Protein AF-A0A292GSU9-F1 (afdb_monomer_lite)

Radius of gyration: 30.5 Å; chains: 1; bounding box: 42×44×95 Å

Sequence (97 aa):
MCVLYGLISDNTSTANGRLKEFDTLKSESRVQPARPFIQTRYGDDCEAIAAQVLTDVPVQEALQQLQSWNLFLILRPGGASITPSDIVFSEPPRVEA

Structure (mmCIF, N/CA/C/O backbone):
data_AF-A0A292GSU9-F1
#
_entry.id   AF-A0A292GSU9-F1
#
loop_
_atom_site.group_PDB
_atom_site.id
_atom_site.type_symbol
_atom_site.label_atom_id
_atom_site.label_alt_id
_atom_site.label_comp_id
_atom_site.label_asym_id
_atom_site.label_entity_id
_atom_site.label_seq_id
_atom_site.pdbx_PDB_ins_code
_atom_site.Cartn_x
_atom_site.Cartn_y
_atom_site.Cartn_z
_atom_site.occupancy
_atom_site.B_iso_or_equiv
_atom_site.auth_seq_id
_atom_site.auth_comp_id
_atom_site.auth_asym_id
_atom_site.auth_atom_id
_atom_site.pdbx_PDB_model_num
ATOM 1 N N . MET A 1 1 ? 21.128 -35.642 84.237 1.00 32.16 1 MET A N 1
ATOM 2 C CA . MET A 1 1 ? 21.964 -34.804 85.122 1.00 32.16 1 MET A CA 1
ATOM 3 C C . MET A 1 1 ? 22.812 -33.908 84.226 1.00 32.16 1 MET A C 1
ATOM 5 O O . MET A 1 1 ? 23.488 -34.470 83.382 1.00 32.16 1 MET A O 1
ATOM 9 N N . CYS A 1 2 ? 22.682 -32.579 84.386 1.00 31.80 2 CYS A N 1
ATOM 10 C CA . CYS A 1 2 ? 23.467 -31.454 83.814 1.00 31.80 2 CYS A CA 1
ATOM 11 C C . CYS A 1 2 ? 23.583 -31.349 82.263 1.00 31.80 2 CYS A C 1
ATOM 13 O O . CYS A 1 2 ? 24.105 -32.271 81.661 1.00 31.80 2 CYS A O 1
ATOM 15 N N . VAL A 1 3 ? 23.106 -30.357 81.480 1.00 40.53 3 VAL A N 1
ATOM 16 C CA . VAL A 1 3 ? 22.867 -28.881 81.545 1.00 40.53 3 VAL A CA 1
ATOM 17 C C . VAL A 1 3 ? 23.893 -28.109 80.675 1.00 40.53 3 VAL A C 1
ATOM 19 O O . VAL A 1 3 ? 25.056 -28.085 81.048 1.00 40.53 3 VAL A O 1
ATOM 22 N N . LEU A 1 4 ? 23.390 -27.444 79.601 1.00 44.31 4 LEU A N 1
ATOM 23 C CA . LEU A 1 4 ? 23.821 -26.163 78.953 1.00 44.31 4 LEU A CA 1
ATOM 24 C C . LEU A 1 4 ? 25.260 -26.054 78.360 1.00 44.31 4 LEU A C 1
ATOM 26 O O . LEU A 1 4 ? 26.158 -26.733 78.817 1.00 44.31 4 LEU A O 1
ATOM 30 N N . TYR A 1 5 ? 25.639 -25.229 77.367 1.00 34.28 5 TYR A N 1
ATOM 31 C CA . TYR A 1 5 ? 25.126 -24.038 76.658 1.00 34.28 5 TYR A CA 1
ATOM 32 C C . TYR A 1 5 ? 25.908 -23.908 75.323 1.00 34.28 5 TYR A C 1
ATOM 34 O O . TYR A 1 5 ? 27.074 -24.290 75.267 1.00 34.28 5 TYR A O 1
ATOM 42 N N . GLY A 1 6 ? 25.332 -23.276 74.293 1.00 38.50 6 GLY A N 1
ATOM 43 C CA . GLY A 1 6 ? 26.075 -22.836 73.100 1.00 38.50 6 GLY A CA 1
ATOM 44 C C . GLY A 1 6 ? 25.178 -22.189 72.043 1.00 38.50 6 GLY A C 1
ATOM 45 O O . GLY A 1 6 ? 24.697 -22.862 71.141 1.00 38.50 6 GLY A O 1
ATOM 46 N N . LEU A 1 7 ? 24.912 -20.894 72.217 1.00 41.50 7 LEU A N 1
ATOM 47 C CA . LEU A 1 7 ? 24.035 -20.037 71.414 1.00 41.50 7 LEU A CA 1
ATOM 48 C C . LEU A 1 7 ? 24.654 -19.636 70.054 1.00 41.50 7 LEU A C 1
ATOM 50 O O . LEU A 1 7 ? 25.813 -19.248 70.009 1.00 41.50 7 LEU A O 1
ATOM 54 N N . ILE A 1 8 ? 23.815 -19.682 69.008 1.00 40.78 8 ILE A N 1
ATOM 55 C CA . ILE A 1 8 ? 23.611 -18.714 67.901 1.00 40.78 8 ILE A CA 1
ATOM 56 C C . ILE A 1 8 ? 24.856 -18.152 67.172 1.00 40.78 8 ILE A C 1
ATOM 58 O O . ILE A 1 8 ? 25.574 -17.327 67.721 1.00 40.78 8 ILE A O 1
ATOM 62 N N . SER A 1 9 ? 25.003 -18.460 65.873 1.00 34.09 9 SER A N 1
ATOM 63 C CA . SER A 1 9 ? 24.762 -17.470 64.797 1.00 34.09 9 SER A CA 1
ATOM 64 C C . SER A 1 9 ? 24.768 -18.110 63.402 1.00 34.09 9 SER A C 1
ATOM 66 O O . SER A 1 9 ? 25.738 -18.733 62.986 1.00 34.09 9 SER A O 1
ATOM 68 N N . ASP A 1 10 ? 23.633 -17.927 62.727 1.00 41.69 10 ASP A N 1
ATOM 69 C CA . ASP A 1 10 ? 23.448 -17.617 61.306 1.00 41.69 10 ASP A CA 1
ATOM 70 C C . ASP A 1 10 ? 24.212 -18.407 60.239 1.00 41.69 10 ASP A C 1
ATOM 72 O O . ASP A 1 10 ? 25.374 -18.150 59.946 1.00 41.69 10 ASP A O 1
ATOM 76 N N . ASN A 1 11 ? 23.466 -19.229 59.496 1.00 41.84 11 ASN A N 1
ATOM 77 C CA . ASN A 1 11 ? 23.123 -18.854 58.122 1.00 41.84 11 ASN A CA 1
ATOM 78 C C . ASN A 1 11 ? 21.951 -19.722 57.647 1.00 41.84 11 ASN A C 1
ATOM 80 O O . ASN A 1 11 ? 22.113 -20.889 57.280 1.00 41.84 11 ASN A O 1
ATOM 84 N N . THR A 1 12 ? 20.743 -19.170 57.705 1.00 41.59 12 THR A N 1
ATOM 85 C CA . THR A 1 12 ? 19.561 -19.783 57.110 1.00 41.59 12 THR A CA 1
ATOM 86 C C . THR A 1 12 ? 19.746 -19.864 55.599 1.00 41.59 12 THR A C 1
ATOM 88 O O . THR A 1 12 ? 19.649 -18.883 54.870 1.00 41.59 12 THR A O 1
ATOM 91 N N . SER A 1 13 ? 20.021 -21.088 55.153 1.00 40.66 13 SER A N 1
ATOM 92 C CA . SER A 1 13 ? 19.502 -21.714 53.939 1.00 40.66 13 SER A CA 1
ATOM 93 C C . SER A 1 13 ? 18.608 -20.802 53.084 1.00 40.66 13 SER A C 1
ATOM 95 O O . SER A 1 13 ? 17.396 -20.722 53.269 1.00 40.66 13 SER A O 1
ATOM 97 N N . THR A 1 14 ? 19.250 -20.123 52.139 1.00 51.34 14 THR A N 1
ATOM 98 C CA . THR A 1 14 ? 18.999 -20.211 50.698 1.00 51.34 14 THR A CA 1
ATOM 99 C C . THR A 1 14 ? 17.572 -20.565 50.253 1.00 51.34 14 THR A C 1
ATOM 101 O O . THR A 1 14 ? 17.069 -21.652 50.521 1.00 51.34 14 THR A O 1
ATOM 104 N N . ALA A 1 15 ? 17.040 -19.672 49.406 1.00 49.44 15 ALA A N 1
ATOM 105 C CA . ALA A 1 15 ? 16.014 -19.899 48.378 1.00 49.44 15 ALA A CA 1
ATOM 106 C C . ALA A 1 15 ? 14.536 -19.631 48.711 1.00 49.44 15 ALA A C 1
ATOM 108 O O . ALA A 1 15 ? 13.698 -20.468 48.413 1.00 49.44 15 ALA A O 1
ATOM 109 N N . ASN A 1 16 ? 14.171 -18.429 49.183 1.00 45.06 16 ASN A N 1
ATOM 110 C CA . ASN A 1 16 ? 12.776 -17.961 49.010 1.00 45.06 16 ASN A CA 1
ATOM 111 C C . ASN A 1 16 ? 12.568 -16.448 48.765 1.00 45.06 16 ASN A C 1
ATOM 113 O O . ASN A 1 16 ? 11.434 -15.979 48.774 1.00 45.06 16 ASN A O 1
ATOM 117 N N . GLY A 1 17 ? 13.625 -15.666 48.506 1.00 49.22 17 GLY A N 1
ATOM 118 C CA . GLY A 1 17 ? 13.501 -14.206 48.322 1.00 49.22 17 GLY A CA 1
ATOM 119 C C . GLY A 1 17 ? 13.549 -13.693 46.876 1.00 49.22 17 GLY A C 1
ATOM 120 O O . GLY A 1 17 ? 12.968 -12.659 46.574 1.00 49.22 17 GLY A O 1
ATOM 121 N N . ARG A 1 18 ? 14.214 -14.400 45.953 1.00 49.59 18 ARG A N 1
ATOM 122 C CA . ARG A 1 18 ? 14.639 -13.842 44.649 1.00 49.59 18 ARG A CA 1
ATOM 123 C C . ARG A 1 18 ? 13.716 -14.179 43.468 1.00 49.59 18 ARG A C 1
ATOM 125 O O . ARG A 1 18 ? 14.170 -14.248 42.333 1.00 49.59 18 ARG A O 1
ATOM 132 N N . LEU A 1 19 ? 12.436 -14.439 43.723 1.00 49.59 19 LEU A N 1
ATOM 133 C CA . LEU A 1 19 ? 11.448 -14.662 42.655 1.00 49.59 19 LEU A CA 1
ATOM 134 C C . LEU A 1 19 ? 10.284 -13.668 42.681 1.00 49.59 19 LEU A C 1
ATOM 136 O O . LEU A 1 19 ? 9.544 -13.611 41.713 1.00 49.59 19 LEU A O 1
ATOM 140 N N . LYS A 1 20 ? 10.140 -12.834 43.721 1.00 47.06 20 LYS A N 1
ATOM 141 C CA . LYS A 1 20 ? 9.036 -11.855 43.788 1.00 47.06 20 LYS A CA 1
ATOM 142 C C . LYS A 1 20 ? 9.352 -10.496 43.165 1.00 47.06 20 LYS A C 1
ATOM 144 O O . LYS A 1 20 ? 8.456 -9.682 42.990 1.00 47.06 20 LYS A O 1
ATOM 149 N N . GLU A 1 21 ? 10.614 -10.241 42.839 1.00 51.03 21 GLU A N 1
ATOM 150 C CA . GLU A 1 21 ? 11.058 -8.930 42.352 1.00 51.03 21 GLU A CA 1
ATOM 151 C C . GLU A 1 21 ? 11.014 -8.822 40.818 1.00 51.03 21 GLU A C 1
ATOM 153 O O . GLU A 1 21 ? 10.823 -7.735 40.281 1.00 51.03 21 GLU A O 1
ATOM 158 N N . PHE A 1 22 ? 11.082 -9.953 40.104 1.00 50.31 22 PHE A N 1
ATOM 159 C CA . PHE A 1 22 ? 10.986 -9.983 38.639 1.00 50.31 22 PHE A CA 1
ATOM 160 C C . PHE A 1 22 ? 9.547 -9.899 38.113 1.00 50.31 22 PHE A C 1
ATOM 162 O O . PHE A 1 22 ? 9.345 -9.448 36.988 1.00 50.31 22 PHE A O 1
ATOM 169 N N . ASP A 1 23 ? 8.546 -10.269 38.917 1.00 54.75 23 ASP A N 1
ATOM 170 C CA . ASP A 1 23 ? 7.134 -10.134 38.531 1.00 54.75 23 ASP A CA 1
ATOM 171 C C . ASP A 1 23 ? 6.666 -8.668 38.552 1.00 54.75 23 ASP A C 1
ATOM 173 O O . ASP A 1 23 ? 5.815 -8.277 37.756 1.00 54.75 23 ASP A O 1
ATOM 177 N N . THR A 1 24 ? 7.283 -7.822 39.386 1.00 51.69 24 THR A N 1
ATOM 178 C CA . THR A 1 24 ? 6.961 -6.386 39.510 1.00 51.69 24 THR A CA 1
ATOM 179 C C . THR A 1 24 ? 7.509 -5.541 38.347 1.00 51.69 24 THR A C 1
ATOM 181 O O . THR A 1 24 ? 7.132 -4.383 38.193 1.00 51.69 24 THR A O 1
ATOM 184 N N . LEU A 1 25 ? 8.361 -6.112 37.483 1.00 55.44 25 LEU A N 1
ATOM 185 C CA . LEU A 1 25 ? 8.885 -5.459 36.274 1.00 55.44 25 LEU A CA 1
ATOM 186 C C . LEU A 1 25 ? 8.223 -5.944 34.976 1.00 55.44 25 LEU A C 1
ATOM 188 O O . LEU A 1 25 ? 8.653 -5.548 33.890 1.00 55.44 25 LEU A O 1
ATOM 192 N N . LYS A 1 26 ? 7.133 -6.723 35.054 1.00 52.09 26 LYS A N 1
ATOM 193 C CA . LYS A 1 26 ? 6.156 -6.792 33.958 1.00 52.09 26 LYS A CA 1
ATOM 194 C C . LYS A 1 26 ? 5.436 -5.447 33.884 1.00 52.09 26 LYS A C 1
ATOM 196 O O . LYS A 1 26 ? 4.287 -5.302 34.282 1.00 52.09 26 LYS A O 1
ATOM 201 N N . SER A 1 27 ? 6.146 -4.446 33.371 1.00 58.09 27 SER A N 1
ATOM 202 C CA . SER A 1 27 ? 5.517 -3.330 32.686 1.00 58.09 27 SER A CA 1
ATOM 203 C C . SER A 1 27 ? 4.517 -3.948 31.715 1.00 58.09 27 SER A C 1
ATOM 205 O O . SER A 1 27 ? 4.908 -4.663 30.789 1.00 58.09 27 SER A O 1
ATOM 207 N N . GLU A 1 28 ? 3.227 -3.749 31.980 1.00 61.84 28 GLU A N 1
ATOM 208 C CA . GLU A 1 28 ? 2.159 -3.967 31.017 1.00 61.84 28 GLU A CA 1
ATOM 209 C C . GLU A 1 28 ? 2.381 -2.968 29.880 1.00 61.84 28 GLU A C 1
ATOM 211 O O . GLU A 1 28 ? 1.696 -1.952 29.763 1.00 61.84 28 GLU A O 1
ATOM 216 N N . SER A 1 29 ? 3.400 -3.211 29.054 1.00 66.88 29 SER A N 1
ATOM 217 C CA . SER A 1 29 ? 3.588 -2.458 27.835 1.00 66.88 29 SER A CA 1
ATOM 218 C C . SER A 1 29 ? 2.373 -2.789 26.987 1.00 66.88 29 SER A C 1
ATOM 220 O O . SER A 1 29 ? 2.289 -3.873 26.402 1.00 66.88 29 SER A O 1
ATOM 222 N N . ARG A 1 30 ? 1.389 -1.887 26.970 1.00 69.12 30 ARG A N 1
ATOM 223 C CA . ARG A 1 30 ? 0.312 -1.931 25.991 1.00 69.12 30 ARG A CA 1
ATOM 224 C C . ARG A 1 30 ? 0.977 -1.759 24.635 1.00 69.12 30 ARG A C 1
ATOM 226 O O . ARG A 1 30 ? 1.233 -0.640 24.202 1.00 69.12 30 ARG A O 1
ATOM 233 N N . VAL A 1 31 ? 1.329 -2.878 24.008 1.00 72.50 31 VAL A N 1
ATOM 234 C CA . VAL A 1 31 ? 1.770 -2.893 22.619 1.00 72.50 31 VAL A CA 1
ATOM 235 C C . VAL A 1 31 ? 0.609 -2.300 21.840 1.00 72.50 31 VAL A C 1
ATOM 237 O O . VAL A 1 31 ? -0.499 -2.842 21.877 1.00 72.50 31 VAL A O 1
ATOM 240 N N . GLN A 1 32 ? 0.828 -1.137 21.223 1.00 72.25 32 GLN A N 1
ATOM 241 C CA . GLN A 1 32 ? -0.204 -0.529 20.397 1.00 72.25 32 GLN A CA 1
ATOM 242 C C . GLN A 1 32 ? -0.628 -1.555 19.338 1.00 72.25 32 GLN A C 1
ATOM 244 O O . GLN A 1 32 ? 0.241 -2.251 18.799 1.00 72.25 32 GLN A O 1
ATOM 249 N N . PRO A 1 33 ? -1.934 -1.701 19.048 1.00 76.19 33 PRO A N 1
ATOM 250 C CA . PRO A 1 33 ? -2.363 -2.697 18.084 1.00 76.19 33 PRO A CA 1
ATOM 251 C C . PRO A 1 33 ? -1.675 -2.421 16.745 1.00 76.19 33 PRO A C 1
ATOM 253 O O . PRO A 1 33 ? -1.689 -1.287 16.261 1.00 76.19 33 PRO A O 1
ATOM 256 N N . ALA A 1 34 ? -1.060 -3.447 16.157 1.00 82.62 34 ALA A N 1
ATOM 257 C CA . ALA A 1 34 ? -0.371 -3.303 14.883 1.00 82.62 34 ALA A CA 1
ATOM 258 C C . ALA A 1 34 ? -1.362 -2.892 13.781 1.00 82.62 34 ALA A C 1
ATOM 260 O O . ALA A 1 34 ? -2.526 -3.306 13.780 1.00 82.62 34 ALA A O 1
ATOM 261 N N . ARG A 1 35 ? -0.900 -2.057 12.847 1.00 89.38 35 ARG A N 1
ATOM 262 C CA . ARG A 1 35 ? -1.655 -1.705 11.640 1.00 89.38 35 ARG A CA 1
ATOM 263 C C . ARG A 1 35 ? -1.752 -2.946 10.743 1.00 89.38 35 ARG A C 1
ATOM 265 O O . ARG A 1 35 ? -0.716 -3.574 10.524 1.00 89.38 35 ARG A O 1
ATOM 272 N N . PRO A 1 36 ? -2.933 -3.297 10.212 1.00 90.88 36 PRO A N 1
ATOM 273 C CA . PRO A 1 36 ? -3.073 -4.389 9.264 1.00 90.88 36 PRO A CA 1
ATOM 274 C C . PRO A 1 36 ? -2.220 -4.154 8.018 1.00 90.88 36 PRO A C 1
ATOM 276 O O . PRO A 1 36 ? -2.189 -3.065 7.433 1.00 90.88 36 PRO A O 1
ATOM 279 N N . PHE A 1 37 ? -1.519 -5.200 7.609 1.00 92.50 37 PHE A N 1
A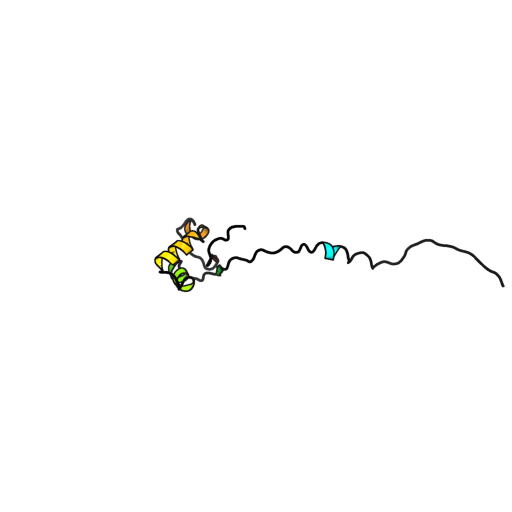TOM 280 C CA . PHE A 1 37 ? -0.680 -5.209 6.423 1.00 92.50 37 PHE A CA 1
ATOM 281 C C . PHE A 1 37 ? -0.831 -6.542 5.702 1.00 92.50 37 PHE A C 1
ATOM 283 O O . PHE A 1 37 ? -1.193 -7.554 6.305 1.00 92.50 37 PHE A O 1
ATOM 290 N N . ILE A 1 38 ? -0.524 -6.531 4.413 1.00 92.06 38 ILE A N 1
ATOM 291 C CA . ILE A 1 38 ? -0.373 -7.735 3.610 1.00 92.06 38 ILE A CA 1
ATOM 292 C C . ILE A 1 38 ? 1.087 -7.881 3.201 1.00 92.06 38 ILE A C 1
ATOM 294 O O . ILE A 1 38 ? 1.794 -6.888 3.011 1.00 92.06 38 ILE A O 1
ATOM 298 N N . GLN A 1 39 ? 1.532 -9.124 3.067 1.00 91.69 39 GLN A N 1
ATOM 299 C CA . GLN A 1 39 ? 2.794 -9.422 2.410 1.00 91.69 39 GLN A CA 1
ATOM 300 C C . GLN A 1 39 ? 2.534 -9.614 0.920 1.00 91.69 39 GLN A C 1
ATOM 302 O O . GLN A 1 39 ? 1.630 -10.360 0.534 1.00 91.69 39 GLN A O 1
ATOM 307 N N . THR A 1 40 ? 3.330 -8.940 0.104 1.00 90.12 40 THR A N 1
ATOM 308 C CA . THR A 1 40 ? 3.222 -8.992 -1.350 1.00 90.12 40 THR A CA 1
ATOM 309 C C . THR A 1 40 ? 3.810 -10.285 -1.899 1.00 90.12 40 THR A C 1
ATOM 311 O O . THR A 1 40 ? 4.662 -10.941 -1.295 1.00 90.12 40 THR A O 1
ATOM 314 N N . ARG A 1 41 ? 3.334 -10.685 -3.070 1.00 88.56 41 ARG A N 1
ATOM 315 C CA . ARG A 1 41 ? 3.782 -11.863 -3.805 1.00 88.56 41 ARG A CA 1
ATOM 316 C C . ARG A 1 41 ? 4.549 -11.444 -5.048 1.00 88.56 41 ARG A C 1
ATOM 318 O O . ARG A 1 41 ? 4.607 -10.279 -5.436 1.00 88.56 41 ARG A O 1
ATOM 325 N N . TYR A 1 42 ? 5.190 -12.426 -5.670 1.00 84.31 42 TYR A N 1
ATOM 326 C CA . TYR A 1 42 ? 5.883 -12.198 -6.926 1.00 84.31 42 TYR A CA 1
ATOM 327 C C . TYR A 1 42 ? 4.890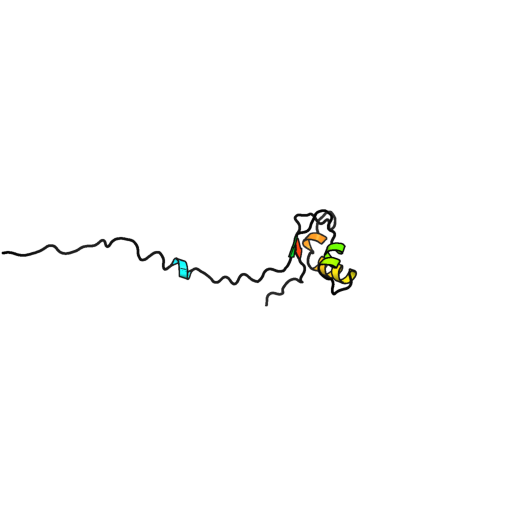 -11.830 -8.028 1.00 84.31 42 TYR A C 1
ATOM 329 O O . TYR A 1 42 ? 3.965 -12.593 -8.297 1.00 84.31 42 TYR A O 1
ATOM 337 N N . GLY A 1 43 ? 5.123 -10.686 -8.671 1.00 83.75 43 GLY A N 1
ATOM 338 C CA . GLY A 1 43 ? 4.258 -10.168 -9.729 1.00 83.75 43 GLY A CA 1
ATOM 339 C C . GLY A 1 43 ? 3.051 -9.371 -9.233 1.00 83.75 43 GLY A C 1
ATOM 340 O O . GLY A 1 43 ? 2.255 -8.962 -10.069 1.00 83.75 43 GLY A O 1
ATOM 341 N N . ASP A 1 44 ? 2.920 -9.133 -7.923 1.00 85.00 44 ASP A N 1
ATOM 342 C CA . ASP A 1 44 ? 1.896 -8.219 -7.419 1.00 85.00 44 ASP A CA 1
ATOM 343 C C . ASP A 1 44 ? 2.222 -6.777 -7.818 1.00 85.00 44 ASP A C 1
ATOM 345 O O . ASP A 1 44 ? 3.371 -6.328 -7.742 1.00 85.00 44 ASP A O 1
ATOM 349 N N . ASP A 1 45 ? 1.183 -6.035 -8.184 1.00 86.44 45 ASP A N 1
ATOM 350 C CA . ASP A 1 45 ? 1.239 -4.599 -8.408 1.00 86.44 45 ASP A CA 1
ATOM 351 C C . ASP A 1 45 ? 0.321 -3.861 -7.412 1.00 86.44 45 ASP A C 1
ATOM 353 O O . ASP A 1 45 ? -0.552 -4.445 -6.762 1.00 86.44 45 ASP A O 1
ATOM 357 N N . CYS A 1 46 ? 0.537 -2.553 -7.255 1.00 83.12 46 CYS A N 1
ATOM 358 C CA . CYS A 1 46 ? -0.279 -1.738 -6.352 1.00 83.12 46 CYS A CA 1
ATOM 359 C C . CYS A 1 46 ? -1.769 -1.731 -6.736 1.00 83.12 46 CYS A C 1
ATOM 361 O O . CYS A 1 46 ? -2.603 -1.512 -5.864 1.00 83.12 46 CYS A O 1
ATOM 363 N N . GLU A 1 47 ? -2.112 -1.908 -8.013 1.00 87.75 47 GLU A N 1
ATOM 364 C CA . GLU A 1 47 ? -3.482 -1.782 -8.522 1.00 87.75 47 GLU A CA 1
ATOM 365 C C . GLU A 1 47 ? -4.314 -3.031 -8.202 1.00 87.75 47 GLU A C 1
ATOM 367 O O . GLU A 1 47 ? -5.408 -2.929 -7.646 1.00 87.75 47 GLU A O 1
ATOM 372 N N . ALA A 1 48 ? -3.752 -4.212 -8.442 1.00 89.31 48 ALA A N 1
ATOM 373 C CA . ALA A 1 48 ? -4.274 -5.511 -8.054 1.00 89.31 48 ALA A CA 1
ATOM 374 C C . ALA A 1 48 ? -4.431 -5.603 -6.534 1.00 89.31 48 ALA A C 1
ATOM 376 O O . ALA A 1 48 ? -5.477 -6.039 -6.046 1.00 89.31 48 ALA A O 1
ATOM 377 N N . ILE A 1 49 ? -3.435 -5.127 -5.777 1.00 89.62 49 ILE A N 1
ATOM 378 C CA . ILE A 1 49 ? -3.533 -5.061 -4.316 1.00 89.62 49 ILE A CA 1
ATOM 379 C C . ILE A 1 49 ? -4.648 -4.102 -3.889 1.00 89.62 49 ILE A C 1
ATOM 381 O O . ILE A 1 49 ? -5.440 -4.447 -3.012 1.00 89.62 49 ILE A O 1
ATOM 385 N N . ALA A 1 50 ? -4.745 -2.916 -4.496 1.00 89.88 50 ALA A N 1
ATOM 386 C CA . ALA A 1 50 ? -5.787 -1.946 -4.166 1.00 89.88 50 ALA A CA 1
ATOM 387 C C . ALA A 1 50 ? -7.191 -2.527 -4.398 1.00 89.88 50 ALA A C 1
ATOM 389 O O . ALA A 1 50 ? -8.038 -2.426 -3.513 1.00 89.88 50 ALA A O 1
ATOM 390 N N . ALA A 1 51 ? -7.412 -3.206 -5.527 1.00 88.62 51 ALA A N 1
ATOM 391 C CA . ALA A 1 51 ? -8.682 -3.861 -5.837 1.00 88.62 51 ALA A CA 1
ATOM 392 C C . ALA A 1 51 ? -9.027 -5.002 -4.859 1.00 88.62 51 ALA A C 1
ATOM 394 O O . ALA A 1 51 ? -10.198 -5.223 -4.545 1.00 88.62 51 ALA A O 1
ATOM 395 N N . GLN A 1 52 ? -8.015 -5.720 -4.361 1.00 88.56 52 GLN A N 1
ATOM 396 C CA . GLN A 1 52 ? -8.203 -6.816 -3.411 1.00 88.56 52 GLN A CA 1
ATOM 397 C C . GLN A 1 52 ? -8.489 -6.326 -1.987 1.00 88.56 52 GLN A C 1
ATOM 399 O O . GLN A 1 52 ? -9.283 -6.933 -1.274 1.00 88.56 52 GLN A O 1
ATOM 404 N N . VAL A 1 53 ? -7.795 -5.276 -1.552 1.00 89.75 53 VAL A N 1
ATOM 405 C CA . VAL A 1 53 ? -7.821 -4.813 -0.161 1.00 89.75 53 VAL A CA 1
ATOM 406 C C . VAL A 1 53 ? -8.959 -3.827 0.084 1.00 89.75 53 VAL A C 1
ATOM 408 O O . VAL A 1 53 ? -9.595 -3.872 1.133 1.00 89.75 53 VAL A O 1
ATOM 411 N N . LEU A 1 54 ? -9.213 -2.936 -0.873 1.00 89.06 54 LEU A N 1
ATOM 412 C CA . LEU A 1 54 ? -10.166 -1.839 -0.748 1.00 89.06 54 LEU A CA 1
ATOM 413 C C . LEU A 1 54 ? -11.316 -2.027 -1.745 1.00 89.06 54 LEU A C 1
ATOM 415 O O . LEU A 1 54 ? -11.497 -1.238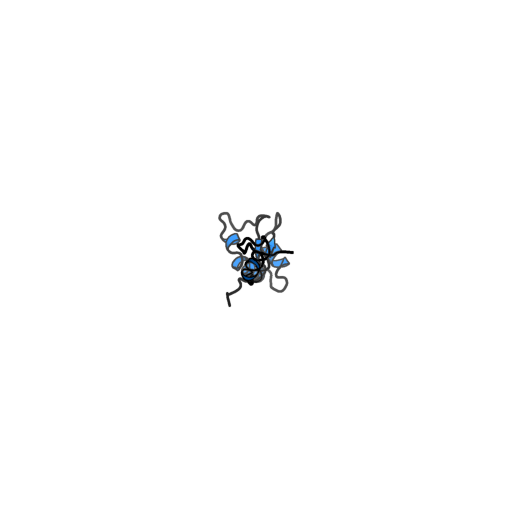 -2.667 1.00 89.06 54 LEU A O 1
ATOM 419 N N . THR A 1 55 ? -12.100 -3.093 -1.566 1.00 88.88 55 THR A N 1
ATOM 420 C CA . THR A 1 55 ? -13.208 -3.448 -2.475 1.00 88.88 55 THR A CA 1
ATOM 421 C C . THR A 1 55 ? -14.384 -2.462 -2.417 1.00 88.88 55 THR A C 1
ATOM 423 O O . THR A 1 55 ? -15.168 -2.383 -3.360 1.00 88.88 55 THR A O 1
ATOM 426 N N . ASP A 1 56 ? -14.494 -1.688 -1.334 1.00 89.94 56 ASP A N 1
ATOM 427 C CA . ASP A 1 56 ? -15.603 -0.752 -1.102 1.00 89.94 56 ASP A CA 1
ATOM 428 C C . ASP A 1 56 ? -15.432 0.605 -1.808 1.00 89.94 56 ASP A C 1
ATOM 430 O O . ASP A 1 56 ? -16.375 1.397 -1.860 1.00 89.94 56 ASP A O 1
ATOM 434 N N . VAL A 1 57 ? -14.244 0.894 -2.349 1.00 89.88 57 VAL A N 1
ATOM 435 C CA . VAL A 1 57 ? -13.926 2.160 -3.028 1.00 89.88 57 VAL A CA 1
ATOM 436 C C . VAL A 1 57 ? -13.534 1.932 -4.491 1.00 89.88 57 VAL A C 1
ATOM 438 O O . VAL A 1 57 ? -13.014 0.870 -4.840 1.00 89.88 57 VAL A O 1
ATOM 441 N N . PRO A 1 58 ? -13.749 2.923 -5.378 1.00 92.56 58 PRO A N 1
ATOM 442 C CA . PRO A 1 58 ? -13.297 2.839 -6.762 1.00 92.56 58 PRO A CA 1
ATOM 443 C C . PRO A 1 58 ? -11.786 2.592 -6.852 1.00 92.56 58 PRO A C 1
ATOM 445 O O . PRO A 1 58 ? -11.012 3.199 -6.113 1.00 92.56 58 PRO A O 1
ATOM 448 N N . VAL A 1 59 ? -11.357 1.759 -7.806 1.00 87.50 59 VAL A N 1
ATOM 449 C CA . VAL A 1 59 ? -9.954 1.320 -7.961 1.00 87.50 59 VAL A CA 1
ATOM 450 C C . VAL A 1 59 ? -8.963 2.490 -7.986 1.00 87.50 59 VAL A C 1
ATOM 452 O O . VAL A 1 59 ? -7.921 2.428 -7.341 1.00 87.50 59 VAL A O 1
ATOM 455 N N . GLN A 1 60 ? -9.287 3.591 -8.666 1.00 90.62 60 GLN A N 1
ATOM 456 C CA . GLN A 1 60 ? -8.415 4.768 -8.727 1.00 90.62 60 GLN A CA 1
ATOM 457 C C . GLN A 1 60 ? -8.253 5.466 -7.369 1.00 90.62 60 GLN A C 1
ATOM 459 O O . GLN A 1 60 ? -7.147 5.884 -7.028 1.00 90.62 60 GLN A O 1
ATOM 464 N N . GLU A 1 61 ? -9.322 5.577 -6.581 1.00 92.12 61 GLU A N 1
ATOM 465 C CA . GLU A 1 61 ? -9.259 6.159 -5.235 1.00 92.12 61 GLU A CA 1
ATOM 466 C C . GLU A 1 61 ? -8.557 5.211 -4.260 1.00 92.12 61 GLU A C 1
ATOM 468 O O . GLU A 1 61 ? -7.734 5.648 -3.455 1.00 92.12 61 GLU A O 1
ATOM 473 N N . ALA A 1 62 ? -8.830 3.909 -4.374 1.00 91.62 62 ALA A N 1
ATOM 474 C CA . ALA A 1 62 ? -8.147 2.858 -3.631 1.00 91.62 62 ALA A CA 1
ATOM 475 C C . ALA A 1 62 ? -6.632 2.912 -3.862 1.0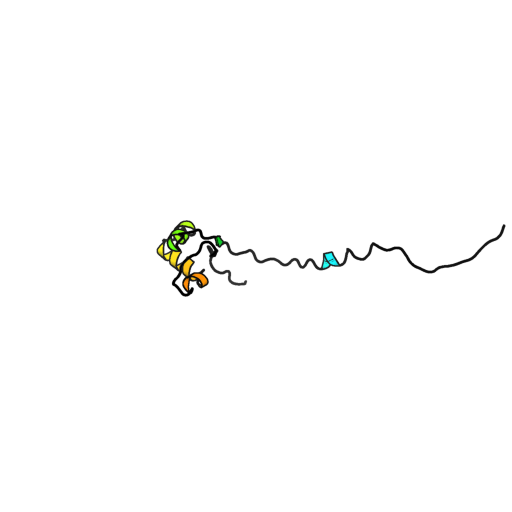0 91.62 62 ALA A C 1
ATOM 477 O O . ALA A 1 62 ? -5.850 2.903 -2.912 1.00 91.62 62 ALA A O 1
ATOM 478 N N . LEU A 1 63 ? -6.217 3.033 -5.124 1.00 91.75 63 LEU A N 1
ATOM 479 C CA . LEU A 1 63 ? -4.817 3.123 -5.514 1.00 91.75 63 LEU A CA 1
ATOM 480 C C . LEU A 1 63 ? -4.149 4.369 -4.926 1.00 91.75 63 LEU A C 1
ATOM 482 O O . LEU A 1 63 ? -3.061 4.263 -4.364 1.00 91.75 63 LEU A O 1
ATOM 486 N N . GLN A 1 64 ? -4.790 5.539 -5.006 1.00 92.50 64 GLN A N 1
ATOM 487 C CA . GLN A 1 64 ? -4.244 6.773 -4.428 1.00 92.50 64 GLN A CA 1
ATOM 488 C C . GLN A 1 64 ? -4.081 6.680 -2.907 1.00 92.50 64 GLN A C 1
ATOM 490 O O . GLN A 1 64 ? -3.043 7.079 -2.372 1.00 92.50 64 GLN A O 1
ATOM 495 N N . GLN A 1 65 ? 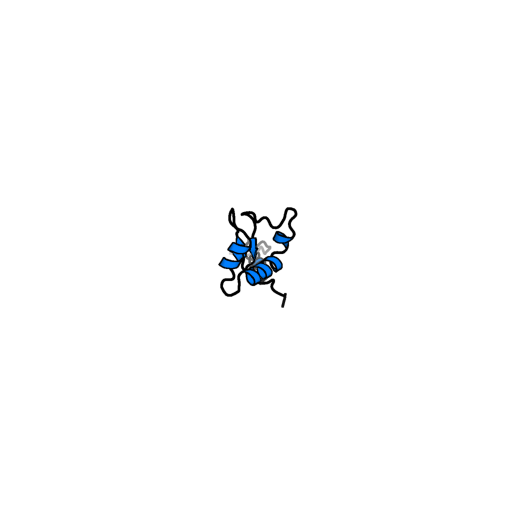-5.071 6.118 -2.210 1.00 92.75 65 GLN A N 1
ATOM 496 C CA . GLN A 1 65 ? -4.993 5.884 -0.768 1.00 92.75 65 GLN A CA 1
ATOM 497 C C . GLN A 1 65 ? -3.845 4.932 -0.432 1.00 92.75 65 GLN A C 1
ATOM 499 O O . GLN A 1 65 ? -2.981 5.264 0.382 1.00 92.75 65 GLN A O 1
ATOM 504 N N . LEU A 1 66 ? -3.768 3.797 -1.129 1.00 92.12 66 LEU A N 1
ATOM 505 C CA . LEU A 1 66 ? -2.723 2.801 -0.929 1.00 92.12 66 LEU A CA 1
ATOM 506 C C . LEU A 1 66 ? -1.325 3.390 -1.170 1.00 92.12 66 LEU A C 1
ATOM 508 O O . LEU A 1 66 ? -0.416 3.158 -0.372 1.00 92.12 66 LEU A O 1
ATOM 512 N N . GLN A 1 67 ? -1.152 4.202 -2.215 1.00 91.44 67 GLN A N 1
ATOM 513 C CA . GLN A 1 67 ? 0.102 4.906 -2.499 1.00 91.44 67 GLN A CA 1
ATOM 514 C C . GLN A 1 67 ? 0.459 5.903 -1.391 1.00 91.44 67 GLN A C 1
ATOM 516 O O . GLN A 1 67 ? 1.589 5.898 -0.899 1.00 91.44 67 GLN A O 1
ATOM 521 N N . SER A 1 68 ? -0.503 6.717 -0.945 1.00 92.88 68 SER A N 1
ATOM 522 C CA . SER A 1 68 ? -0.303 7.679 0.145 1.00 92.88 68 SER A CA 1
ATOM 523 C C . SER A 1 68 ? 0.061 7.001 1.467 1.00 92.88 68 SER A C 1
ATOM 525 O O . SER A 1 68 ? 0.771 7.575 2.290 1.00 92.88 68 SER A O 1
ATOM 527 N N . TRP A 1 69 ? -0.440 5.794 1.701 1.00 93.00 69 TRP A N 1
ATOM 528 C CA . TRP A 1 69 ? -0.193 5.013 2.909 1.00 93.00 69 TRP A CA 1
ATOM 529 C C . TRP A 1 69 ? 1.138 4.264 2.895 1.00 93.00 69 TRP A C 1
ATOM 531 O O . TRP A 1 69 ? 1.643 3.917 3.967 1.00 93.00 69 TRP A O 1
ATOM 541 N N . ASN A 1 70 ? 1.687 4.022 1.702 1.00 93.00 70 ASN A N 1
ATOM 542 C CA . ASN A 1 70 ? 2.872 3.206 1.453 1.00 93.00 70 ASN A CA 1
ATOM 543 C C . ASN A 1 70 ? 3.955 3.992 0.695 1.00 93.00 70 ASN A C 1
ATOM 545 O O . ASN A 1 70 ? 4.615 3.470 -0.202 1.00 93.00 70 ASN A O 1
ATOM 549 N N . LEU A 1 71 ? 4.174 5.256 1.079 1.00 91.25 71 LEU A N 1
ATOM 550 C CA . LEU A 1 71 ? 5.140 6.152 0.424 1.00 91.25 71 LEU A CA 1
ATOM 551 C C . LEU A 1 71 ? 6.558 5.570 0.329 1.00 91.25 71 LEU A C 1
ATOM 553 O O . LEU A 1 71 ? 7.275 5.875 -0.617 1.00 91.25 71 LEU A O 1
ATOM 557 N N . PHE A 1 72 ? 6.960 4.703 1.261 1.00 88.38 72 PHE A N 1
ATOM 558 C CA . PHE A 1 72 ? 8.264 4.029 1.227 1.00 88.38 72 PHE A CA 1
ATOM 559 C C . PHE A 1 72 ? 8.441 3.091 0.018 1.00 88.38 72 PHE A C 1
ATOM 561 O O . PHE A 1 72 ? 9.573 2.865 -0.409 1.00 88.38 72 PHE A O 1
ATOM 568 N N . LEU A 1 73 ? 7.350 2.564 -0.549 1.00 89.50 73 LEU A N 1
ATOM 569 C CA . LEU A 1 73 ? 7.378 1.805 -1.803 1.00 89.50 73 LEU A CA 1
ATOM 570 C C . LEU A 1 73 ? 7.419 2.747 -3.003 1.00 89.50 73 LEU A C 1
ATOM 572 O O . LEU A 1 73 ? 8.205 2.547 -3.926 1.00 89.50 73 LEU A O 1
ATOM 576 N N . ILE A 1 74 ? 6.601 3.800 -2.972 1.00 88.69 74 ILE A N 1
ATOM 577 C CA . ILE A 1 74 ? 6.425 4.718 -4.105 1.00 88.69 74 ILE A CA 1
ATOM 578 C C . ILE A 1 74 ? 7.668 5.577 -4.342 1.00 88.69 74 ILE A C 1
ATOM 580 O O . ILE A 1 74 ? 8.071 5.784 -5.483 1.00 88.69 74 ILE A O 1
ATOM 584 N N . LEU A 1 75 ? 8.317 6.032 -3.270 1.00 88.50 75 LEU A N 1
ATOM 585 C CA . LEU A 1 75 ? 9.518 6.867 -3.327 1.00 88.50 75 LEU A CA 1
ATOM 586 C C . LEU A 1 75 ? 10.809 6.057 -3.520 1.00 88.50 75 LEU A C 1
ATOM 588 O O . LEU A 1 75 ? 11.904 6.622 -3.490 1.00 88.50 75 LEU A O 1
ATOM 592 N N . ARG A 1 76 ? 10.709 4.736 -3.712 1.00 86.06 76 ARG A N 1
ATOM 593 C CA . ARG A 1 76 ? 11.873 3.878 -3.930 1.00 86.06 76 ARG A CA 1
ATOM 594 C C . ARG A 1 76 ? 12.561 4.236 -5.260 1.00 86.06 76 ARG A C 1
ATOM 596 O O . ARG A 1 76 ? 11.895 4.277 -6.302 1.00 86.06 76 ARG A O 1
ATOM 603 N N . PRO A 1 77 ? 13.895 4.430 -5.269 1.00 77.12 77 PRO A N 1
ATOM 604 C CA . PRO A 1 77 ? 14.653 4.594 -6.506 1.00 77.12 77 PRO A CA 1
ATOM 605 C C . PRO A 1 77 ? 14.446 3.380 -7.418 1.00 77.12 77 PRO A C 1
ATOM 607 O O . PRO A 1 77 ? 14.631 2.246 -6.983 1.00 77.12 77 PRO A O 1
ATOM 610 N N . GLY A 1 78 ? 14.047 3.613 -8.669 1.00 74.00 78 GLY A N 1
ATOM 611 C CA . GLY A 1 78 ? 13.667 2.546 -9.607 1.00 74.00 78 GLY A CA 1
ATOM 612 C C . GLY A 1 78 ? 12.160 2.419 -9.852 1.00 74.00 78 GLY A C 1
ATOM 613 O O . GLY A 1 78 ? 11.774 1.647 -10.718 1.00 74.00 78 GLY A O 1
ATOM 614 N N . GLY A 1 79 ? 11.336 3.218 -9.160 1.00 62.91 79 GLY A N 1
ATOM 615 C CA . GLY A 1 79 ? 9.921 3.426 -9.476 1.00 62.91 79 GLY A CA 1
ATOM 616 C C . GLY A 1 79 ? 9.026 2.294 -8.991 1.00 62.91 79 GLY A C 1
ATOM 617 O O . GLY A 1 79 ? 8.853 1.318 -9.705 1.00 62.91 79 GLY A O 1
ATOM 618 N N . ALA A 1 80 ? 8.465 2.437 -7.784 1.00 67.94 80 ALA A N 1
ATOM 619 C CA . ALA A 1 80 ? 7.344 1.660 -7.225 1.00 67.94 80 ALA A CA 1
ATOM 620 C C . ALA A 1 80 ? 7.351 0.124 -7.424 1.00 67.94 80 ALA A C 1
ATOM 622 O O . ALA A 1 80 ? 6.314 -0.516 -7.265 1.00 67.94 80 ALA A O 1
ATOM 623 N N . SER A 1 81 ? 8.495 -0.483 -7.754 1.00 78.69 81 SER A N 1
ATOM 624 C CA . SER A 1 81 ? 8.596 -1.919 -7.987 1.00 78.69 81 SER A CA 1
ATOM 625 C C . SER A 1 81 ? 8.390 -2.642 -6.665 1.00 78.69 81 SER A C 1
ATOM 627 O O . SER A 1 81 ? 9.253 -2.602 -5.778 1.00 78.69 81 SER A O 1
ATOM 629 N N . ILE A 1 82 ? 7.246 -3.310 -6.560 1.00 85.31 82 ILE A N 1
ATOM 630 C CA . ILE A 1 82 ? 6.928 -4.195 -5.452 1.00 85.31 82 ILE A CA 1
ATOM 631 C C . ILE A 1 82 ? 7.761 -5.465 -5.596 1.00 85.31 82 ILE A C 1
ATOM 633 O O . ILE A 1 82 ? 7.849 -6.080 -6.658 1.00 85.31 82 ILE A O 1
ATOM 637 N N . THR A 1 83 ? 8.397 -5.849 -4.502 1.00 87.00 83 THR A N 1
ATOM 638 C CA . THR A 1 83 ? 9.104 -7.115 -4.345 1.00 87.00 83 THR A CA 1
ATOM 639 C C .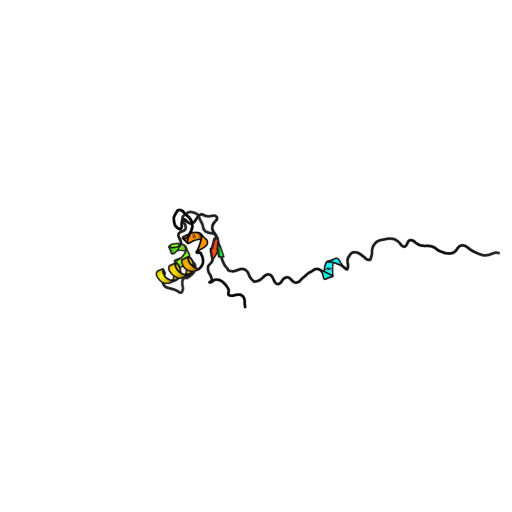 THR A 1 83 ? 8.289 -8.030 -3.429 1.00 87.00 83 THR A C 1
ATOM 641 O O . THR A 1 83 ? 7.506 -7.525 -2.632 1.00 87.00 83 THR A O 1
ATOM 644 N N . PRO A 1 84 ? 8.477 -9.360 -3.456 1.00 86.44 84 PRO A N 1
ATOM 645 C CA . PRO A 1 84 ? 7.751 -10.291 -2.572 1.00 86.44 84 PRO A CA 1
ATOM 646 C C . PRO A 1 84 ? 8.085 -10.157 -1.073 1.00 86.44 84 PRO A C 1
ATOM 648 O O . PRO A 1 84 ? 7.477 -10.802 -0.217 1.00 86.44 84 PRO A O 1
ATOM 651 N N . SER A 1 85 ? 9.126 -9.387 -0.755 1.00 86.75 85 SER A N 1
ATOM 652 C CA . SER A 1 85 ? 9.549 -9.106 0.619 1.00 86.75 85 SER A CA 1
ATOM 653 C C . SER A 1 85 ? 8.944 -7.812 1.156 1.00 86.75 85 SER A C 1
ATOM 655 O O . SER A 1 85 ? 9.172 -7.469 2.315 1.00 86.75 85 SER A O 1
ATOM 657 N N . ASP A 1 86 ? 8.219 -7.074 0.316 1.00 90.12 86 ASP A N 1
ATOM 658 C CA . ASP A 1 86 ? 7.572 -5.845 0.726 1.00 90.12 86 ASP A CA 1
ATOM 659 C C . ASP A 1 86 ? 6.305 -6.135 1.539 1.00 90.12 86 ASP A C 1
ATOM 661 O O . ASP A 1 86 ? 5.654 -7.179 1.437 1.00 90.12 86 ASP A O 1
ATOM 665 N N . ILE A 1 87 ? 5.965 -5.170 2.384 1.00 91.69 87 ILE A N 1
ATOM 666 C CA . ILE A 1 87 ? 4.690 -5.134 3.085 1.00 91.69 87 ILE A CA 1
ATOM 667 C C . ILE A 1 87 ? 3.886 -3.966 2.541 1.00 91.69 87 ILE A C 1
ATOM 669 O O . ILE A 1 87 ? 4.442 -2.912 2.238 1.00 91.69 87 ILE A O 1
ATOM 673 N N . VAL A 1 88 ? 2.577 -4.147 2.438 1.00 92.12 88 VAL A N 1
ATOM 674 C CA . VAL A 1 88 ? 1.653 -3.090 2.038 1.00 92.12 88 VAL A CA 1
ATOM 675 C C . VAL A 1 88 ? 0.619 -2.924 3.135 1.00 92.12 88 VAL A C 1
ATOM 677 O O . VAL A 1 88 ? -0.078 -3.866 3.511 1.00 92.12 88 VAL A O 1
ATOM 680 N N . PHE A 1 89 ? 0.523 -1.715 3.670 1.00 93.62 89 PHE A N 1
ATOM 681 C CA . PHE A 1 89 ? -0.483 -1.369 4.658 1.00 93.62 89 PHE A CA 1
ATOM 682 C C . PHE A 1 89 ? -1.844 -1.153 4.002 1.00 93.62 89 PHE A C 1
ATOM 684 O O . PHE A 1 89 ? -1.939 -0.459 2.989 1.00 93.62 89 PHE A O 1
ATOM 691 N N . SER A 1 90 ? -2.875 -1.722 4.626 1.00 92.44 90 SER A N 1
ATOM 692 C CA . SER A 1 90 ? -4.260 -1.758 4.125 1.00 92.44 90 SER A CA 1
ATOM 693 C C . SER A 1 90 ? -5.203 -0.754 4.792 1.00 92.44 90 SER A C 1
ATOM 695 O O . SER A 1 90 ? -6.294 -0.513 4.297 1.00 92.44 90 SER A O 1
ATOM 697 N N . GLU A 1 91 ? -4.783 -0.154 5.900 1.00 91.75 91 GLU A N 1
ATOM 698 C CA . GLU A 1 91 ? -5.512 0.901 6.619 1.00 91.75 91 GLU A CA 1
ATOM 699 C C . GLU A 1 91 ? -4.720 2.203 6.565 1.00 91.75 91 GLU A C 1
ATOM 701 O O . GLU A 1 91 ? -3.522 2.116 6.331 1.00 91.75 91 GLU A O 1
ATOM 706 N N . PRO A 1 92 ? -5.278 3.392 6.846 1.00 91.19 92 PRO A N 1
ATOM 707 C CA . PRO A 1 92 ? -4.502 4.629 6.983 1.00 91.19 92 PRO A CA 1
ATOM 708 C C . PRO A 1 92 ? -3.507 4.603 8.163 1.00 91.19 92 PRO A C 1
ATOM 710 O O . PRO A 1 92 ? -3.646 3.790 9.082 1.00 91.19 92 PRO A O 1
ATOM 713 N N . PRO A 1 93 ? -2.478 5.478 8.164 1.00 87.56 93 PRO A N 1
ATOM 714 C CA . PRO A 1 93 ? -1.634 5.690 9.335 1.00 87.56 93 PRO A CA 1
ATOM 715 C C . PRO A 1 93 ? -2.498 6.084 10.535 1.00 87.56 93 PRO A C 1
ATOM 717 O O . PRO A 1 93 ? -3.379 6.936 10.420 1.00 87.56 93 PRO A O 1
ATOM 720 N N . ARG A 1 94 ? -2.253 5.462 11.687 1.00 84.38 94 ARG A N 1
ATOM 721 C CA . ARG A 1 94 ? -2.964 5.811 12.917 1.00 84.38 94 ARG A CA 1
ATOM 722 C C . ARG A 1 94 ? -2.363 7.095 13.467 1.00 84.38 94 ARG A C 1
ATOM 724 O O . ARG A 1 94 ? -1.146 7.193 13.598 1.00 84.38 94 ARG A O 1
ATOM 731 N N . VAL A 1 95 ? -3.213 8.072 13.753 1.00 75.88 95 VAL A N 1
ATOM 732 C CA . VAL A 1 95 ? -2.805 9.259 14.504 1.00 75.88 95 VAL A CA 1
ATOM 733 C C . VAL A 1 95 ? -2.609 8.807 15.949 1.00 75.88 95 VAL A C 1
ATOM 735 O O . VAL A 1 95 ? -3.468 8.099 16.477 1.00 75.88 95 VAL A O 1
ATOM 738 N N . GLU A 1 96 ? -1.478 9.146 16.565 1.00 62.34 96 GLU A N 1
ATOM 739 C CA . GLU A 1 96 ? -1.318 8.947 18.007 1.00 62.34 96 GLU A CA 1
ATOM 740 C C . GLU A 1 96 ? -2.413 9.762 18.713 1.00 62.34 96 GLU A C 1
ATOM 742 O O . GLU A 1 96 ? -2.566 10.953 18.435 1.00 62.34 96 GLU A O 1
ATOM 747 N N . ALA A 1 97 ? -3.234 9.089 19.524 1.00 55.50 97 ALA A N 1
ATOM 748 C CA . ALA A 1 97 ? -4.311 9.708 20.296 1.00 55.50 97 ALA A CA 1
ATOM 749 C C . ALA A 1 97 ? -3.776 10.331 21.588 1.00 55.50 97 ALA A C 1
ATOM 751 O O . ALA A 1 97 ? -2.903 9.691 22.221 1.00 55.50 97 ALA A O 1
#

Secondary structure (DSSP, 8-state):
-------------S-SSTTSSSGGG------PPPPPEEE--TT--HHHHHHHH-TTS-HHHHHHHHHHH-HHHHTSTTSS---TT-EEE-SPPPPP-

Foldseek 3Di:
DDDDDDDDDDDDDDDDDPPPPVVVPPPVPPPPDDFDKDQDDPPDALQNVLCVLVVVDDSVVSSVQQCVQPVVQQVDPPGNDDDRRDITGSDHDDDDD

pLDDT: mean 74.23, std 19.94, range [31.8, 93.62]